Protein AF-A0A1H5SL18-F1 (afdb_monomer_lite)

Structure (mmCIF, N/CA/C/O backbone):
data_AF-A0A1H5SL18-F1
#
_entry.id   AF-A0A1H5SL18-F1
#
loop_
_atom_site.group_PDB
_atom_site.id
_atom_site.type_symbol
_atom_site.label_atom_id
_atom_site.label_alt_id
_atom_site.label_comp_id
_atom_site.label_asym_id
_atom_site.label_entity_id
_atom_site.label_seq_id
_atom_site.pdbx_PDB_ins_code
_atom_site.Cartn_x
_atom_site.Cartn_y
_atom_site.Cartn_z
_atom_site.occupancy
_atom_site.B_iso_or_equiv
_atom_site.auth_seq_id
_atom_site.auth_comp_id
_atom_site.auth_asym_id
_atom_site.auth_atom_id
_atom_site.pdbx_PDB_model_num
ATOM 1 N N . MET A 1 1 ? -15.769 -10.627 -2.351 1.00 51.56 1 MET A N 1
ATOM 2 C CA . MET A 1 1 ? -15.620 -9.705 -1.206 1.00 51.56 1 MET A CA 1
ATOM 3 C C . MET A 1 1 ? -14.617 -8.649 -1.632 1.00 51.56 1 MET A C 1
ATOM 5 O O . MET A 1 1 ? -13.743 -8.987 -2.418 1.00 51.56 1 MET A O 1
ATOM 9 N N . ALA A 1 2 ? -14.790 -7.383 -1.253 1.00 59.81 2 ALA A N 1
ATOM 10 C CA . ALA A 1 2 ? -13.815 -6.363 -1.628 1.00 59.81 2 ALA A CA 1
ATOM 11 C C . ALA A 1 2 ? -12.636 -6.449 -0.654 1.00 59.81 2 ALA A C 1
ATOM 13 O O . ALA A 1 2 ? -12.792 -6.164 0.531 1.00 59.81 2 ALA A O 1
ATOM 14 N N . GLU A 1 3 ? -11.495 -6.912 -1.150 1.00 88.75 3 GLU A N 1
ATOM 15 C CA . GLU A 1 3 ? -10.263 -7.038 -0.375 1.00 88.75 3 GLU A CA 1
ATOM 16 C C . GLU A 1 3 ? -9.507 -5.707 -0.403 1.00 88.75 3 GLU A C 1
ATOM 18 O O . GLU A 1 3 ? -9.605 -4.933 -1.364 1.00 88.75 3 GLU A O 1
ATOM 23 N N . ARG A 1 4 ? -8.782 -5.414 0.680 1.00 95.25 4 ARG A N 1
ATOM 24 C CA . ARG A 1 4 ? -7.894 -4.251 0.757 1.00 95.25 4 ARG A CA 1
ATOM 25 C C . ARG A 1 4 ? -6.517 -4.671 0.273 1.00 95.25 4 ARG A C 1
ATOM 27 O O . ARG A 1 4 ? -5.986 -5.674 0.730 1.00 95.25 4 ARG A O 1
ATOM 34 N N . TRP A 1 5 ? -5.932 -3.886 -0.613 1.00 95.94 5 TRP A N 1
ATOM 35 C CA . TRP A 1 5 ? -4.661 -4.156 -1.264 1.00 95.94 5 TRP A CA 1
ATOM 36 C C . TRP A 1 5 ? -3.688 -3.016 -1.003 1.00 95.94 5 TRP A C 1
ATOM 38 O O . TRP A 1 5 ? -4.017 -1.852 -1.217 1.00 95.94 5 TRP A O 1
ATOM 48 N N . GLY A 1 6 ? -2.481 -3.352 -0.570 1.00 96.31 6 GLY A N 1
ATOM 49 C CA . GLY A 1 6 ? -1.331 -2.465 -0.579 1.00 96.31 6 GLY A CA 1
ATOM 50 C C . GLY A 1 6 ? -0.586 -2.567 -1.908 1.00 96.31 6 GLY A C 1
ATOM 51 O O . GLY A 1 6 ? -0.257 -3.661 -2.371 1.00 96.31 6 GLY A O 1
ATOM 52 N N . LEU A 1 7 ? -0.303 -1.413 -2.503 1.00 96.88 7 LEU A N 1
ATOM 53 C CA . LEU A 1 7 ? 0.585 -1.256 -3.650 1.00 96.88 7 LEU A CA 1
ATOM 54 C C . LEU A 1 7 ? 1.957 -0.872 -3.108 1.00 96.88 7 LEU A C 1
ATOM 56 O O . LEU A 1 7 ? 2.111 0.210 -2.547 1.00 96.88 7 LEU A O 1
ATOM 60 N N . ILE A 1 8 ? 2.936 -1.764 -3.211 1.00 96.44 8 ILE A N 1
ATOM 61 C CA . ILE A 1 8 ? 4.226 -1.625 -2.530 1.00 96.44 8 ILE A CA 1
ATOM 62 C C . ILE A 1 8 ? 5.329 -1.427 -3.564 1.00 96.44 8 ILE A C 1
ATOM 64 O O . ILE A 1 8 ? 5.332 -2.077 -4.610 1.00 96.44 8 ILE A O 1
ATOM 68 N N . VAL A 1 9 ? 6.282 -0.548 -3.258 1.00 94.56 9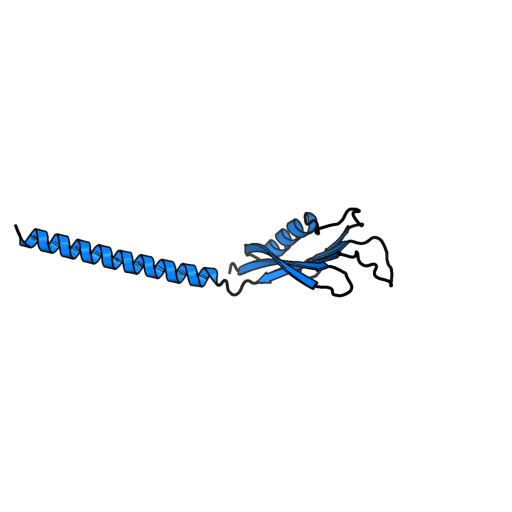 VAL A N 1
ATOM 69 C CA . VAL A 1 9 ? 7.572 -0.469 -3.945 1.00 94.56 9 VAL A CA 1
ATOM 70 C C . VAL A 1 9 ? 8.696 -0.784 -2.970 1.00 94.56 9 VAL A C 1
ATOM 72 O O . VAL A 1 9 ? 8.775 -0.204 -1.891 1.00 94.56 9 VAL A O 1
ATOM 75 N N . GLU A 1 10 ? 9.576 -1.691 -3.366 1.00 92.19 10 GLU A N 1
ATOM 76 C CA . GLU A 1 10 ? 10.844 -1.968 -2.705 1.00 92.19 10 GLU A CA 1
ATOM 77 C C . GLU A 1 10 ? 11.963 -1.362 -3.554 1.00 92.19 10 GLU A C 1
ATOM 79 O O . GLU A 1 10 ? 12.185 -1.800 -4.682 1.00 92.19 10 GLU A O 1
ATOM 84 N N . GLU A 1 11 ? 12.657 -0.346 -3.045 1.00 87.12 11 GLU A N 1
ATOM 85 C CA . GLU A 1 11 ? 13.807 0.277 -3.710 1.00 87.12 11 GLU A CA 1
ATOM 86 C C . GLU A 1 11 ? 15.102 -0.256 -3.092 1.00 87.12 11 GLU A C 1
ATOM 88 O O . GLU A 1 11 ? 15.336 -0.103 -1.889 1.00 87.12 11 GLU A O 1
ATOM 93 N N . SER A 1 12 ? 15.962 -0.864 -3.912 1.00 79.00 12 SER A N 1
ATOM 94 C CA . SER A 1 12 ? 17.330 -1.181 -3.518 1.00 79.00 12 SER A CA 1
ATOM 95 C C . SER A 1 12 ? 18.277 -0.065 -3.947 1.00 79.00 12 SER A C 1
ATOM 97 O O . SER A 1 12 ? 18.280 0.387 -5.097 1.00 79.00 12 SER A O 1
ATOM 99 N N . LYS A 1 13 ? 19.124 0.373 -3.015 1.00 69.00 13 LYS A N 1
ATOM 100 C CA . LYS A 1 13 ? 20.262 1.237 -3.336 1.00 69.00 13 LYS A CA 1
ATOM 101 C C . LYS A 1 13 ? 21.528 0.398 -3.383 1.00 69.00 13 LYS A C 1
ATOM 103 O O . LYS A 1 13 ? 22.010 -0.054 -2.348 1.00 69.00 13 LYS A O 1
ATOM 108 N N . GLY A 1 14 ? 22.038 0.175 -4.594 1.00 56.22 14 GLY A N 1
ATOM 109 C CA . GLY A 1 14 ? 23.272 -0.564 -4.837 1.00 56.22 14 GLY A CA 1
ATOM 110 C C . GLY A 1 14 ? 24.497 0.231 -4.391 1.00 56.22 14 GLY A C 1
ATOM 111 O O . GLY A 1 14 ? 24.923 1.150 -5.073 1.00 56.22 14 GLY A O 1
ATOM 112 N N . GLY A 1 15 ? 25.054 -0.140 -3.244 1.00 55.78 15 GLY A N 1
ATOM 113 C CA . GLY A 1 15 ? 26.402 0.194 -2.789 1.00 55.78 15 GLY A CA 1
ATOM 114 C C . GLY A 1 15 ? 26.910 -0.954 -1.911 1.00 55.78 15 GLY A C 1
ATOM 115 O O . GLY A 1 15 ? 26.180 -1.919 -1.679 1.00 55.78 15 GLY A O 1
ATOM 116 N N . ARG A 1 16 ? 28.138 -0.859 -1.382 1.00 48.56 16 ARG A N 1
ATOM 117 C CA . ARG A 1 16 ? 28.817 -1.933 -0.612 1.00 48.56 16 ARG A CA 1
ATOM 118 C C . ARG A 1 16 ? 28.014 -2.516 0.573 1.00 48.56 16 ARG A C 1
ATOM 120 O O . ARG A 1 16 ? 28.313 -3.620 1.014 1.00 48.56 16 ARG A O 1
ATOM 127 N N . TYR A 1 17 ? 26.992 -1.802 1.051 1.00 53.88 17 TYR A N 1
ATOM 128 C CA . TYR A 1 17 ? 25.999 -2.258 2.029 1.00 53.88 17 TYR A CA 1
ATOM 129 C C . TYR A 1 17 ? 24.593 -1.912 1.513 1.00 53.88 17 TYR A C 1
ATOM 131 O O . TYR A 1 17 ? 24.038 -0.867 1.849 1.00 53.88 17 TYR A O 1
ATOM 139 N N . GLY A 1 18 ? 24.049 -2.731 0.611 1.00 60.78 18 GLY A N 1
ATOM 140 C CA . GLY A 1 18 ? 22.741 -2.475 0.008 1.00 60.78 18 GLY A CA 1
ATOM 141 C C . GLY A 1 18 ? 21.614 -2.545 1.039 1.00 60.78 18 GLY A C 1
ATOM 142 O O . GLY A 1 18 ? 21.397 -3.591 1.646 1.00 60.78 18 GLY A O 1
ATOM 143 N N . PHE A 1 19 ? 20.880 -1.446 1.217 1.00 69.31 19 PHE A N 1
ATOM 144 C CA . PHE A 1 19 ? 19.616 -1.430 1.954 1.00 69.31 19 PHE A CA 1
ATOM 145 C C . PHE A 1 19 ? 18.452 -1.531 0.966 1.00 69.31 19 PHE A C 1
ATOM 147 O O . PHE A 1 19 ? 18.481 -0.911 -0.103 1.00 69.31 19 PHE A O 1
ATOM 154 N N . VAL A 1 20 ? 17.432 -2.300 1.341 1.00 80.88 20 VAL A N 1
ATOM 155 C CA . VAL A 1 20 ? 16.139 -2.348 0.653 1.00 80.88 20 VAL A CA 1
ATOM 156 C C . VAL A 1 20 ? 15.134 -1.598 1.516 1.00 80.88 20 VAL A C 1
ATOM 158 O O . VAL A 1 20 ? 14.975 -1.917 2.694 1.00 80.88 20 VAL A O 1
ATOM 161 N N . TYR A 1 21 ? 14.470 -0.601 0.936 1.00 86.06 21 TYR A N 1
ATOM 162 C CA . TYR A 1 21 ? 13.404 0.147 1.599 1.00 86.06 21 TYR A CA 1
ATOM 163 C C . TYR A 1 21 ? 12.075 -0.164 0.930 1.00 86.06 21 TYR A C 1
ATOM 165 O O . TYR A 1 21 ? 11.963 -0.047 -0.288 1.00 86.06 21 TYR A O 1
ATOM 173 N N . ALA A 1 22 ? 11.077 -0.538 1.727 1.00 91.00 22 ALA A N 1
ATOM 174 C CA . ALA A 1 22 ? 9.716 -0.751 1.260 1.00 91.00 22 ALA A CA 1
ATOM 175 C C . ALA A 1 22 ? 8.844 0.469 1.579 1.00 91.00 22 ALA A C 1
ATOM 177 O O . ALA A 1 22 ? 8.882 1.004 2.690 1.00 91.00 22 ALA A O 1
ATOM 178 N N . HIS A 1 23 ? 8.028 0.880 0.615 1.00 91.69 23 HIS A N 1
ATOM 179 C CA . HIS A 1 23 ? 7.061 1.960 0.758 1.00 91.69 23 HIS A CA 1
ATOM 180 C C . HIS A 1 23 ? 5.706 1.525 0.205 1.00 91.69 23 HIS A C 1
ATOM 182 O O . HIS A 1 23 ? 5.636 0.917 -0.862 1.00 91.69 23 HIS A O 1
ATOM 188 N N . VAL A 1 24 ? 4.629 1.876 0.910 1.00 96.06 24 VAL A N 1
ATOM 189 C CA . VAL A 1 24 ? 3.264 1.740 0.392 1.00 96.06 24 VAL A CA 1
ATOM 190 C C . VAL A 1 24 ? 2.958 2.976 -0.449 1.00 96.06 24 VAL A C 1
ATOM 192 O O . VAL A 1 24 ? 2.966 4.094 0.059 1.00 96.06 24 VAL A O 1
ATOM 195 N N . LEU A 1 25 ? 2.721 2.770 -1.739 1.00 95.94 25 LEU A N 1
ATOM 196 C CA . LEU A 1 25 ? 2.350 3.808 -2.698 1.00 95.94 25 LEU A CA 1
ATOM 197 C C . LEU A 1 25 ? 0.882 4.207 -2.541 1.00 95.94 25 LEU A C 1
ATOM 199 O O . LEU A 1 25 ? 0.536 5.379 -2.647 1.00 95.94 25 LEU A O 1
ATOM 203 N N . GLU A 1 26 ? 0.025 3.220 -2.291 1.00 96.50 26 GLU A N 1
ATOM 204 C CA . GLU A 1 26 ? -1.420 3.384 -2.175 1.00 96.50 26 GLU A CA 1
ATOM 205 C C . GLU A 1 26 ? -2.020 2.161 -1.465 1.00 96.50 26 GLU A C 1
ATOM 207 O O . GLU A 1 26 ? -1.510 1.043 -1.583 1.00 96.50 26 GLU A O 1
ATOM 212 N N . VAL A 1 27 ? -3.117 2.383 -0.738 1.00 96.00 27 VAL A N 1
ATOM 213 C CA . VAL A 1 27 ? -4.007 1.325 -0.245 1.00 96.00 27 VAL A CA 1
ATOM 214 C C . VAL A 1 27 ? -5.326 1.438 -1.000 1.00 96.00 27 VAL A C 1
ATOM 216 O O . VAL A 1 27 ? -5.932 2.508 -1.040 1.00 96.00 27 VAL A O 1
ATOM 219 N N . PHE A 1 28 ? -5.767 0.338 -1.599 1.00 93.81 28 PHE A N 1
ATOM 220 C CA . PHE A 1 28 ? -6.911 0.291 -2.503 1.00 93.81 28 PHE A CA 1
ATOM 221 C C . PHE A 1 28 ? -7.864 -0.852 -2.137 1.00 93.81 28 PHE A C 1
ATOM 223 O O . PHE A 1 28 ? -7.423 -1.957 -1.848 1.00 93.81 28 PHE A O 1
ATOM 230 N N . THR A 1 29 ? -9.175 -0.614 -2.195 1.00 95.25 29 THR A N 1
ATOM 231 C CA . THR A 1 29 ? -10.200 -1.646 -1.970 1.00 95.25 29 THR A CA 1
ATOM 232 C C . THR A 1 29 ? -10.798 -2.086 -3.302 1.00 95.25 29 THR A C 1
ATOM 234 O O . THR A 1 29 ? -11.392 -1.268 -4.003 1.00 95.25 29 THR A O 1
ATOM 237 N N . GLY A 1 30 ? -10.688 -3.371 -3.645 1.00 95.25 30 GLY A N 1
ATOM 238 C CA . GLY A 1 30 ? -11.210 -3.896 -4.909 1.00 95.25 30 GLY A CA 1
ATOM 239 C C . GLY A 1 30 ? -10.687 -5.287 -5.253 1.00 95.25 30 GLY A C 1
ATOM 240 O O . GLY A 1 30 ? -10.329 -6.064 -4.367 1.00 95.25 30 GLY A O 1
ATOM 241 N N . SER A 1 31 ? -10.669 -5.623 -6.546 1.00 94.88 31 SER A N 1
ATOM 242 C CA . S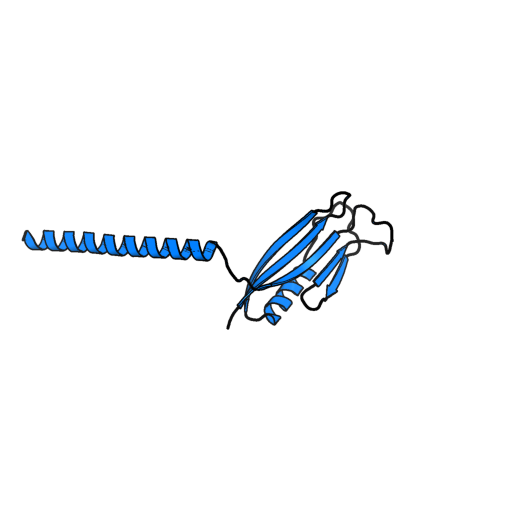ER A 1 31 ? -10.110 -6.896 -7.005 1.00 94.88 31 SER A CA 1
ATOM 243 C C . SER A 1 31 ? -8.583 -6.831 -7.128 1.00 94.88 31 SER A C 1
ATOM 245 O O . SER A 1 31 ? -7.997 -5.765 -7.334 1.00 94.88 31 SER A O 1
ATOM 247 N N . ARG A 1 32 ? -7.928 -7.997 -7.096 1.00 92.94 32 ARG A N 1
ATOM 248 C CA . ARG A 1 32 ? -6.488 -8.111 -7.372 1.00 92.94 32 ARG A CA 1
ATOM 249 C C . ARG A 1 32 ? -6.105 -7.573 -8.759 1.00 92.94 32 ARG A C 1
ATOM 251 O O . ARG A 1 32 ? -5.028 -7.006 -8.924 1.00 92.94 32 ARG A O 1
ATOM 258 N N . ALA A 1 33 ? -6.971 -7.751 -9.759 1.00 93.62 33 ALA A N 1
ATOM 259 C CA . ALA A 1 33 ? -6.726 -7.284 -11.126 1.00 93.62 33 ALA A CA 1
ATOM 260 C C . ALA A 1 33 ? -6.721 -5.747 -11.213 1.00 93.62 33 ALA A C 1
ATOM 262 O O . ALA A 1 33 ? -5.856 -5.160 -11.869 1.00 93.62 33 ALA A O 1
ATOM 263 N N . ASP A 1 34 ? -7.631 -5.094 -10.488 1.00 94.94 34 ASP A N 1
ATOM 264 C CA . ASP A 1 34 ? -7.667 -3.632 -10.384 1.00 94.94 34 ASP A CA 1
ATOM 265 C C . ASP A 1 34 ? -6.427 -3.105 -9.654 1.00 94.94 34 ASP A C 1
ATOM 267 O O . ASP A 1 34 ? -5.818 -2.125 -10.089 1.00 94.94 34 ASP A O 1
ATOM 271 N N . ALA A 1 35 ? -6.002 -3.789 -8.584 1.00 95.00 35 ALA A N 1
ATOM 272 C CA . ALA A 1 35 ? -4.775 -3.456 -7.867 1.00 95.00 35 ALA A CA 1
ATOM 273 C C . ALA A 1 35 ? -3.539 -3.560 -8.780 1.00 95.00 35 ALA A C 1
ATOM 275 O O . ALA A 1 35 ? -2.725 -2.641 -8.809 1.00 95.00 35 ALA A O 1
ATOM 276 N N . LEU A 1 36 ? -3.419 -4.613 -9.598 1.00 95.12 36 LEU A N 1
ATOM 277 C CA . LEU A 1 36 ? -2.324 -4.742 -10.572 1.00 95.12 36 LEU A CA 1
ATOM 278 C C . LEU A 1 36 ? -2.337 -3.631 -11.630 1.00 95.12 36 LEU A C 1
ATOM 280 O O . LEU A 1 36 ? -1.280 -3.102 -11.967 1.00 95.12 36 LEU A O 1
ATOM 284 N N . THR A 1 37 ? -3.518 -3.250 -12.118 1.00 95.75 37 THR A N 1
ATOM 285 C CA . THR A 1 37 ? -3.670 -2.151 -13.087 1.00 95.75 37 THR A CA 1
ATOM 286 C C . THR A 1 37 ? -3.196 -0.824 -12.491 1.00 95.75 37 THR A C 1
ATOM 288 O O . THR A 1 37 ? -2.468 -0.063 -13.128 1.00 95.75 37 THR A O 1
ATOM 291 N N . ARG A 1 38 ? -3.549 -0.559 -11.230 1.00 96.88 38 ARG A N 1
ATOM 292 C CA . ARG A 1 38 ? -3.065 0.617 -10.495 1.00 96.88 38 ARG A CA 1
ATOM 293 C C . ARG A 1 38 ? -1.561 0.548 -10.247 1.00 96.88 38 ARG A C 1
ATOM 295 O O . ARG A 1 38 ? -0.870 1.547 -10.437 1.00 96.88 38 ARG A O 1
ATOM 302 N N . LEU A 1 39 ? -1.037 -0.626 -9.888 1.00 96.75 39 LEU A N 1
ATOM 303 C CA . LEU A 1 39 ? 0.398 -0.831 -9.698 1.00 96.75 39 LEU A CA 1
ATOM 304 C C . LEU A 1 39 ? 1.186 -0.518 -10.975 1.00 96.75 39 LEU A C 1
ATOM 306 O O . LEU A 1 39 ? 2.251 0.086 -10.893 1.00 96.75 39 LEU A O 1
ATOM 310 N N . GLU A 1 40 ? 0.664 -0.888 -12.146 1.00 96.56 40 GLU A N 1
ATOM 311 C CA . GLU A 1 40 ? 1.281 -0.578 -13.440 1.00 96.56 40 GLU A CA 1
ATOM 312 C C . GLU A 1 40 ? 1.374 0.936 -13.682 1.00 96.56 40 GLU A C 1
ATOM 314 O O . GLU A 1 40 ? 2.424 1.443 -14.089 1.00 96.56 40 GLU A O 1
ATOM 319 N N . ALA A 1 41 ? 0.303 1.678 -13.380 1.00 96.38 41 ALA A N 1
ATOM 320 C CA . ALA A 1 41 ? 0.282 3.138 -13.488 1.00 96.38 41 ALA A CA 1
ATOM 321 C C . ALA A 1 41 ? 1.326 3.798 -12.567 1.00 96.38 41 ALA A C 1
ATOM 323 O O . ALA A 1 41 ? 2.052 4.709 -12.979 1.00 96.38 41 ALA A O 1
ATOM 324 N N . HIS A 1 42 ? 1.469 3.294 -11.340 1.00 96.25 42 HIS A N 1
ATOM 325 C CA . HIS A 1 42 ? 2.531 3.741 -10.440 1.00 96.25 42 HIS A CA 1
ATOM 326 C C . HIS A 1 42 ? 3.917 3.383 -10.982 1.00 96.25 42 HIS A C 1
ATOM 328 O O . HIS A 1 42 ? 4.780 4.250 -11.091 1.00 96.25 42 HIS A O 1
ATOM 334 N N . ALA A 1 43 ? 4.138 2.130 -11.381 1.00 94.50 43 ALA A N 1
ATOM 335 C CA . ALA A 1 43 ? 5.442 1.650 -11.831 1.00 94.50 43 ALA A CA 1
ATOM 336 C C . ALA A 1 43 ? 5.947 2.379 -13.091 1.00 94.50 43 ALA A C 1
ATOM 338 O O . ALA A 1 43 ? 7.143 2.635 -13.224 1.00 94.50 43 ALA A O 1
ATOM 339 N N . THR A 1 44 ? 5.052 2.754 -14.007 1.00 93.94 44 THR A N 1
ATOM 340 C CA . THR A 1 44 ? 5.394 3.486 -15.242 1.00 93.94 44 THR A CA 1
ATOM 341 C C . THR A 1 44 ? 5.768 4.951 -14.998 1.00 93.94 44 THR A C 1
ATOM 343 O O . THR A 1 44 ? 6.628 5.502 -15.695 1.00 93.94 44 THR A O 1
ATOM 346 N N . THR A 1 45 ? 5.161 5.585 -13.993 1.00 92.38 45 THR A N 1
ATOM 347 C CA . THR A 1 45 ? 5.418 6.989 -13.631 1.00 92.38 45 THR A CA 1
ATOM 348 C C . THR A 1 45 ? 6.512 7.147 -12.576 1.00 92.38 45 THR A C 1
ATOM 350 O O . THR A 1 45 ? 7.075 8.235 -12.438 1.00 92.38 45 THR A O 1
ATOM 353 N N . TYR A 1 46 ? 6.878 6.062 -11.889 1.00 89.75 46 TYR A N 1
ATOM 354 C CA . TYR A 1 46 ? 7.883 6.068 -10.836 1.00 89.75 46 TYR A CA 1
ATOM 355 C C . TYR A 1 46 ? 9.241 6.593 -11.326 1.00 89.75 46 TYR A C 1
ATOM 357 O O . TYR A 1 46 ? 9.731 6.286 -12.423 1.00 89.75 46 TYR A O 1
ATOM 365 N N . ARG A 1 47 ? 9.866 7.417 -10.486 1.00 84.62 47 ARG A N 1
ATOM 366 C CA . ARG A 1 47 ? 11.202 7.974 -10.699 1.00 84.62 47 ARG A CA 1
ATOM 367 C C . ARG A 1 47 ? 12.042 7.651 -9.468 1.00 84.62 47 ARG A C 1
ATOM 369 O O . ARG A 1 47 ? 11.892 8.334 -8.456 1.00 84.62 47 ARG A O 1
ATOM 376 N N . PRO A 1 48 ? 12.919 6.633 -9.543 1.00 75.12 48 PRO A N 1
ATOM 377 C CA . PRO A 1 48 ? 13.842 6.342 -8.459 1.00 75.12 48 PRO A CA 1
ATOM 378 C C . PRO A 1 48 ? 14.686 7.578 -8.157 1.00 75.12 48 PRO A C 1
ATOM 380 O O . PRO A 1 48 ? 15.014 8.359 -9.059 1.00 75.12 48 PRO A O 1
ATOM 383 N N . ARG A 1 49 ? 15.027 7.770 -6.887 1.00 68.00 49 ARG A N 1
ATOM 384 C CA . ARG A 1 49 ? 15.687 8.985 -6.407 1.00 68.00 49 ARG A CA 1
ATOM 385 C C . ARG A 1 49 ? 17.134 9.033 -6.926 1.00 68.00 49 ARG A C 1
ATOM 387 O O . ARG A 1 49 ? 18.033 8.450 -6.326 1.00 68.00 49 ARG A O 1
ATOM 394 N N . ARG A 1 50 ? 17.351 9.691 -8.072 1.00 60.22 50 ARG A N 1
ATOM 395 C CA . ARG A 1 50 ? 18.619 9.671 -8.829 1.00 60.22 50 ARG A CA 1
ATOM 396 C C . ARG A 1 50 ? 19.589 10.805 -8.487 1.00 60.22 50 ARG A C 1
ATOM 398 O O . ARG A 1 50 ? 19.183 11.924 -8.188 1.00 60.22 50 ARG A O 1
ATOM 405 N N . GLY A 1 51 ? 20.878 10.482 -8.618 1.00 50.72 51 GLY A N 1
ATOM 406 C CA . GLY A 1 51 ? 21.969 11.429 -8.871 1.00 50.72 51 GLY A CA 1
ATOM 407 C C . GLY A 1 51 ? 22.054 11.860 -10.354 1.00 50.72 51 GLY A C 1
ATOM 408 O O . GLY A 1 51 ? 21.177 11.517 -11.144 1.00 50.72 51 GLY A O 1
ATOM 409 N N . PRO A 1 52 ? 23.094 12.617 -10.750 1.00 41.62 52 PRO A N 1
ATOM 410 C CA . PRO A 1 52 ? 23.026 13.613 -11.834 1.00 41.62 52 PRO A CA 1
ATOM 411 C C . PRO A 1 52 ? 22.968 13.106 -13.288 1.00 41.62 52 PRO A C 1
ATOM 413 O O . PRO A 1 52 ? 22.719 13.908 -14.182 1.00 41.62 52 PRO A O 1
ATOM 416 N N . TYR A 1 53 ? 23.140 11.811 -13.557 1.00 51.69 53 TYR A N 1
ATOM 417 C CA . TYR A 1 53 ? 23.066 11.251 -14.912 1.00 51.69 53 TYR A CA 1
ATOM 418 C C . TYR A 1 53 ? 22.044 10.125 -14.906 1.00 51.69 53 TYR A C 1
ATOM 420 O O . TYR A 1 53 ? 22.144 9.206 -14.099 1.00 51.69 53 TYR A O 1
ATOM 428 N N . GLY A 1 54 ? 21.002 10.227 -15.729 1.00 58.44 54 GLY A N 1
ATOM 429 C CA . GLY A 1 54 ? 19.907 9.271 -15.700 1.00 58.44 54 GLY A CA 1
ATOM 430 C C . GLY A 1 54 ? 20.232 8.009 -16.500 1.00 58.44 54 GLY A C 1
ATOM 431 O O . GLY A 1 54 ? 20.132 8.090 -17.720 1.00 58.44 54 GLY A O 1
ATOM 432 N N . PRO A 1 55 ? 20.527 6.849 -15.878 1.00 66.06 55 PRO A N 1
ATOM 433 C CA . PRO A 1 55 ? 20.716 5.616 -16.636 1.00 66.06 55 PRO A CA 1
ATOM 434 C C . PRO A 1 55 ? 19.437 5.206 -17.379 1.00 66.06 55 PRO A C 1
ATOM 436 O O . PRO A 1 55 ? 18.318 5.557 -16.977 1.00 66.06 55 PRO A O 1
ATOM 439 N N . ARG A 1 56 ? 19.571 4.421 -18.449 1.00 77.44 56 ARG A N 1
ATOM 440 C CA . ARG A 1 56 ? 18.439 3.775 -19.120 1.00 77.44 56 ARG A CA 1
ATOM 441 C C . ARG A 1 56 ? 17.592 3.007 -18.106 1.00 77.44 56 ARG A C 1
ATOM 443 O O . ARG A 1 56 ? 18.099 2.184 -17.344 1.00 77.44 56 ARG A O 1
ATOM 450 N N . THR A 1 57 ? 16.286 3.261 -18.128 1.00 82.12 57 THR A N 1
ATOM 451 C CA . THR A 1 57 ? 15.299 2.568 -17.291 1.00 82.12 57 THR A CA 1
ATOM 452 C C . THR A 1 57 ? 14.578 1.520 -18.123 1.00 82.12 57 THR A C 1
ATOM 454 O O . THR A 1 57 ? 14.115 1.809 -19.226 1.00 82.12 57 THR A O 1
ATOM 457 N N . ARG A 1 58 ? 14.468 0.301 -17.602 1.00 86.69 58 ARG A N 1
ATOM 458 C CA . ARG A 1 58 ? 13.674 -0.783 -18.190 1.00 86.69 58 ARG A CA 1
ATOM 459 C C . ARG A 1 58 ? 12.640 -1.232 -17.160 1.00 86.69 58 ARG A C 1
ATOM 461 O O . ARG A 1 58 ? 12.991 -1.381 -15.993 1.00 86.69 58 ARG A O 1
ATOM 468 N N . LEU A 1 59 ? 11.394 -1.432 -17.586 1.00 92.44 59 LEU A N 1
ATOM 469 C CA . LEU A 1 59 ? 10.301 -1.940 -16.755 1.00 92.44 59 LEU A CA 1
ATOM 470 C C . LEU A 1 59 ? 9.852 -3.295 -17.307 1.00 92.44 59 LEU A C 1
ATOM 472 O O . LEU A 1 59 ? 9.545 -3.409 -18.491 1.00 92.44 59 LEU A O 1
ATOM 476 N N . PHE A 1 60 ? 9.820 -4.306 -16.449 1.00 92.94 60 PHE A N 1
ATOM 477 C CA . PHE A 1 60 ? 9.408 -5.665 -16.776 1.00 92.94 60 PHE A CA 1
ATOM 478 C C . PHE A 1 60 ? 8.151 -6.021 -15.991 1.00 92.94 60 PHE A C 1
ATOM 480 O O . PHE A 1 60 ? 8.013 -5.642 -14.828 1.00 92.94 60 PHE A O 1
ATOM 487 N N . ARG A 1 61 ? 7.249 -6.778 -16.612 1.00 94.69 61 ARG A N 1
ATOM 488 C CA . ARG A 1 61 ? 6.093 -7.372 -15.936 1.00 94.69 61 ARG A CA 1
ATOM 489 C C . ARG A 1 61 ? 6.483 -8.732 -15.352 1.00 94.69 61 ARG A C 1
ATOM 491 O O . ARG A 1 61 ? 7.215 -9.487 -15.986 1.00 94.69 61 ARG A O 1
ATOM 498 N N . SER A 1 62 ? 5.982 -9.032 -14.161 1.00 91.75 62 SER A N 1
ATOM 499 C CA . SER A 1 62 ? 6.092 -10.320 -13.468 1.00 91.75 62 SER A CA 1
ATOM 500 C C . SER A 1 62 ? 4.689 -10.835 -13.115 1.00 91.75 62 SER A C 1
ATOM 502 O O . SER A 1 62 ? 3.707 -10.113 -13.283 1.00 91.75 62 SER A O 1
ATOM 504 N N . THR A 1 63 ? 4.578 -12.067 -12.617 1.00 84.38 63 THR A N 1
ATOM 505 C CA . THR A 1 63 ? 3.298 -12.688 -12.224 1.00 84.38 63 THR A CA 1
ATOM 506 C C . THR A 1 63 ? 2.538 -11.857 -11.185 1.00 84.38 63 THR A C 1
ATOM 508 O O . THR A 1 63 ? 1.316 -11.727 -11.260 1.00 84.38 63 THR A O 1
ATOM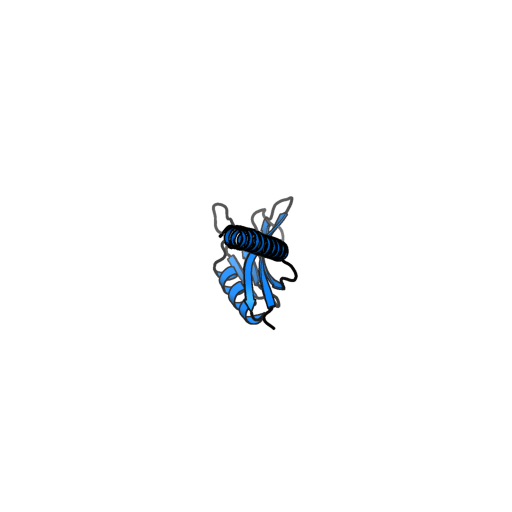 511 N N . ASP A 1 64 ? 3.270 -11.246 -10.248 1.00 80.06 64 ASP A N 1
ATOM 512 C CA . ASP A 1 64 ? 2.698 -10.566 -9.079 1.00 80.06 64 ASP A CA 1
ATOM 513 C C . ASP A 1 64 ? 3.025 -9.065 -9.017 1.00 80.06 64 ASP A C 1
ATOM 515 O O . ASP A 1 64 ? 2.865 -8.431 -7.972 1.00 80.06 64 ASP A O 1
ATOM 519 N N . GLY A 1 65 ? 3.496 -8.484 -10.127 1.00 93.44 65 GLY A N 1
ATOM 520 C CA . GLY A 1 65 ? 3.803 -7.057 -10.193 1.00 93.44 65 GLY A CA 1
ATOM 521 C C . GLY A 1 65 ? 4.820 -6.695 -11.268 1.00 93.44 65 GLY A C 1
ATOM 522 O O . GLY A 1 65 ? 4.766 -7.205 -12.387 1.00 93.44 65 GLY A O 1
ATOM 523 N N . PHE A 1 66 ? 5.748 -5.796 -10.940 1.00 95.81 66 PHE A N 1
ATOM 524 C CA . PHE A 1 66 ? 6.669 -5.212 -11.917 1.00 95.81 66 PHE A CA 1
ATOM 525 C C . PHE A 1 66 ? 8.086 -5.073 -11.363 1.00 95.81 66 PHE A C 1
ATOM 527 O O . PHE A 1 66 ? 8.291 -4.904 -10.164 1.00 95.81 66 PHE A O 1
ATOM 534 N N . LEU A 1 67 ? 9.075 -5.122 -12.249 1.00 92.50 67 LEU A N 1
ATOM 535 C CA . LEU A 1 67 ? 10.480 -4.924 -11.916 1.00 92.50 67 LEU A CA 1
ATOM 536 C C . LEU A 1 67 ? 11.047 -3.794 -12.765 1.00 92.50 67 LEU A C 1
ATOM 538 O O . LEU A 1 67 ? 11.107 -3.900 -13.988 1.00 92.50 67 LEU A O 1
ATOM 542 N N . MET A 1 68 ? 11.484 -2.720 -12.118 1.00 90.12 68 MET A N 1
ATOM 543 C CA . MET A 1 68 ? 12.207 -1.637 -12.767 1.00 90.12 68 MET A CA 1
ATOM 544 C C . MET A 1 68 ? 13.701 -1.789 -12.509 1.00 90.12 68 MET A C 1
ATOM 546 O O . MET A 1 68 ? 14.138 -1.901 -11.367 1.00 90.12 68 MET A O 1
ATOM 550 N N . VAL A 1 69 ? 14.485 -1.733 -13.581 1.00 84.56 69 VAL A N 1
ATOM 551 C CA . VAL A 1 69 ? 15.946 -1.745 -13.533 1.00 84.56 69 VAL A CA 1
ATOM 552 C C . VAL A 1 69 ? 16.461 -0.473 -14.187 1.00 84.56 69 VAL A C 1
ATOM 554 O O . VAL A 1 69 ? 16.134 -0.175 -15.338 1.00 84.56 69 VAL A O 1
ATOM 557 N N . SER A 1 70 ? 17.270 0.278 -13.449 1.00 80.06 70 SER A N 1
ATOM 558 C CA . SER A 1 70 ? 17.970 1.469 -13.927 1.00 80.06 70 SER A CA 1
ATOM 559 C C . SER A 1 70 ? 19.466 1.167 -14.049 1.00 80.06 70 SER A C 1
ATOM 561 O O . SER A 1 70 ? 20.107 0.902 -13.034 1.00 80.06 70 SER A O 1
ATOM 563 N N . GLY A 1 71 ? 20.015 1.195 -15.269 1.00 74.12 71 GLY A N 1
ATOM 564 C CA . GLY A 1 71 ? 21.440 0.936 -15.536 1.00 74.12 71 GLY A CA 1
ATOM 565 C C . GLY A 1 71 ? 21.749 0.643 -17.013 1.00 74.12 71 GLY A C 1
ATOM 566 O O . GLY A 1 71 ? 20.953 -0.001 -17.710 1.00 74.12 71 GLY A O 1
ATOM 567 N N . ASP A 1 72 ? 22.913 1.097 -17.491 1.00 64.94 72 ASP A N 1
ATOM 568 C CA . ASP A 1 72 ? 23.272 1.068 -18.920 1.00 64.94 72 ASP A CA 1
ATOM 569 C C . ASP A 1 72 ? 24.078 -0.154 -19.392 1.00 64.94 72 ASP A C 1
ATOM 571 O O . ASP A 1 72 ? 24.138 -0.376 -20.599 1.00 64.94 72 ASP A O 1
ATOM 575 N N . ALA A 1 73 ? 24.621 -1.007 -18.518 1.00 53.75 73 ALA A N 1
ATOM 576 C CA . ALA A 1 73 ? 25.492 -2.108 -18.953 1.00 53.75 73 ALA A CA 1
ATOM 577 C C . ALA A 1 73 ? 24.966 -3.510 -18.581 1.00 53.75 73 ALA A C 1
ATOM 579 O O . ALA A 1 73 ? 24.501 -3.705 -17.456 1.00 53.75 73 ALA A O 1
ATOM 580 N N . PRO A 1 74 ? 25.085 -4.511 -19.479 1.00 56.41 74 PRO A N 1
ATOM 581 C CA . PRO A 1 74 ? 25.140 -5.913 -19.090 1.00 56.41 74 PRO A CA 1
ATOM 582 C C . PRO A 1 74 ? 26.557 -6.162 -18.567 1.00 56.41 74 PRO A C 1
ATOM 584 O O . PRO A 1 74 ? 27.485 -6.307 -19.353 1.00 56.41 74 PRO A O 1
ATOM 587 N N . SER A 1 75 ? 26.782 -6.093 -17.260 1.00 45.25 75 SER A N 1
ATOM 588 C CA . SER A 1 75 ? 28.134 -6.278 -16.737 1.00 45.25 75 SER A CA 1
ATOM 589 C C . SER A 1 75 ? 28.105 -6.976 -15.393 1.00 45.25 75 SER A C 1
ATOM 591 O O . SER A 1 75 ? 27.516 -6.498 -14.427 1.00 45.25 75 SER A O 1
ATOM 593 N N . GLU A 1 76 ? 28.817 -8.093 -15.379 1.00 49.31 76 GLU A N 1
ATOM 594 C CA . GLU A 1 76 ? 29.225 -8.953 -14.268 1.00 49.31 76 GLU A CA 1
ATOM 595 C C . GLU A 1 76 ? 29.969 -8.189 -13.153 1.00 49.31 76 GLU A C 1
ATOM 597 O O . GLU A 1 76 ? 30.204 -8.720 -12.072 1.00 49.31 76 GLU A O 1
ATOM 602 N N . TYR A 1 77 ? 30.274 -6.910 -13.385 1.00 47.81 77 TYR A N 1
ATOM 603 C CA . TYR A 1 77 ? 30.825 -5.980 -12.414 1.00 47.81 77 TYR A CA 1
ATOM 604 C C . TYR A 1 77 ? 29.859 -4.813 -12.244 1.00 47.81 77 TYR A C 1
ATOM 606 O O . TYR A 1 77 ? 29.850 -3.840 -13.006 1.00 47.81 77 TYR A O 1
ATOM 614 N N . ALA A 1 78 ? 29.002 -4.981 -11.238 1.00 46.56 78 ALA A N 1
ATOM 615 C CA . ALA A 1 78 ? 28.139 -3.961 -10.686 1.00 46.56 78 ALA A CA 1
ATOM 616 C C . ALA A 1 78 ? 28.989 -2.774 -10.250 1.00 46.56 78 ALA A C 1
ATOM 618 O O . ALA A 1 78 ? 29.713 -2.786 -9.262 1.00 46.56 78 ALA A O 1
ATOM 619 N N . SER A 1 79 ? 28.876 -1.729 -11.026 1.00 50.09 79 SER A N 1
ATOM 620 C CA . SER A 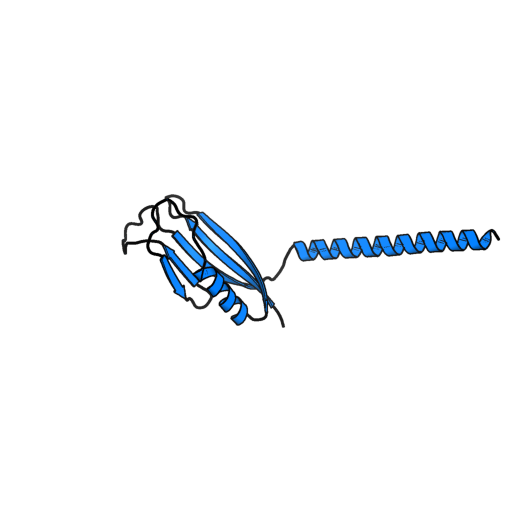1 79 ? 29.191 -0.392 -10.602 1.00 50.09 79 SER A CA 1
ATOM 621 C C . SER A 1 79 ? 28.132 0.062 -9.585 1.00 50.09 79 SER A C 1
ATOM 623 O O . SER A 1 79 ? 26.958 -0.314 -9.700 1.00 50.09 79 SER A O 1
ATOM 625 N N . ASP A 1 80 ? 28.547 0.859 -8.598 1.00 54.72 80 ASP A N 1
ATOM 626 C CA . ASP A 1 80 ? 27.783 1.329 -7.421 1.00 54.72 80 ASP A CA 1
ATOM 627 C C . ASP A 1 80 ? 26.546 2.217 -7.734 1.00 54.72 80 ASP A C 1
ATOM 629 O O . ASP A 1 80 ? 26.156 3.073 -6.943 1.00 54.72 80 ASP A O 1
ATOM 633 N N . TRP A 1 81 ? 25.942 2.097 -8.918 1.00 57.16 81 TRP A N 1
ATOM 634 C CA . TRP A 1 81 ? 24.877 2.990 -9.390 1.00 57.16 81 TRP A CA 1
ATOM 635 C C . TRP A 1 81 ? 23.716 2.273 -10.096 1.00 57.16 81 TRP A C 1
ATOM 637 O O . TRP A 1 81 ? 22.925 2.908 -10.795 1.00 57.16 81 TRP A O 1
ATOM 647 N N . HIS A 1 82 ? 23.555 0.964 -9.886 1.00 66.44 82 HIS A N 1
ATOM 648 C CA . HIS A 1 82 ? 22.336 0.268 -10.300 1.00 66.44 82 HIS A CA 1
ATOM 649 C C . HIS A 1 82 ? 21.226 0.451 -9.252 1.00 66.44 82 HIS A C 1
ATOM 651 O O . HIS A 1 82 ? 21.426 0.238 -8.055 1.00 66.44 82 HIS A O 1
ATOM 657 N N . THR A 1 83 ? 20.037 0.842 -9.711 1.00 74.56 83 THR A N 1
ATOM 658 C CA . THR A 1 83 ? 18.831 0.906 -8.873 1.00 74.56 83 THR A CA 1
ATOM 659 C C . THR A 1 83 ? 17.837 -0.125 -9.370 1.00 74.56 83 THR A C 1
ATOM 661 O O . THR A 1 83 ? 17.513 -0.155 -10.564 1.00 74.56 83 THR A O 1
ATOM 664 N N . LEU A 1 84 ? 17.350 -0.952 -8.450 1.00 82.81 84 LEU A N 1
ATOM 665 C CA . LEU A 1 84 ? 16.290 -1.911 -8.709 1.00 82.81 84 LEU A CA 1
ATOM 666 C C . LEU A 1 84 ? 15.083 -1.532 -7.856 1.00 82.81 84 LEU A C 1
ATOM 668 O O . LEU A 1 84 ? 15.199 -1.360 -6.645 1.00 82.81 84 LEU A O 1
ATOM 672 N N . CYS A 1 85 ? 13.931 -1.392 -8.505 1.00 89.25 85 CYS A N 1
ATOM 673 C CA . CYS A 1 85 ? 12.661 -1.188 -7.823 1.00 89.25 85 CYS A CA 1
ATOM 674 C C . CYS A 1 85 ? 11.746 -2.368 -8.128 1.00 89.25 85 CYS A C 1
ATOM 676 O O . CYS A 1 85 ? 11.458 -2.648 -9.297 1.00 89.25 85 CYS A O 1
ATOM 678 N N . ARG A 1 86 ? 11.287 -3.060 -7.089 1.00 93.44 86 ARG A N 1
ATOM 679 C CA . ARG A 1 86 ? 10.298 -4.128 -7.204 1.00 93.44 86 ARG A CA 1
ATOM 680 C C . ARG A 1 86 ? 8.943 -3.590 -6.771 1.00 93.44 86 ARG A C 1
ATOM 682 O O . ARG A 1 86 ? 8.810 -3.058 -5.680 1.00 93.44 86 ARG A O 1
ATOM 689 N N . PHE A 1 87 ? 7.953 -3.728 -7.637 1.00 96.12 87 PHE A N 1
ATOM 690 C CA . PHE A 1 87 ? 6.579 -3.327 -7.384 1.00 96.12 87 PHE A CA 1
ATOM 691 C C . PHE A 1 87 ? 5.752 -4.581 -7.147 1.00 96.12 87 PHE A C 1
ATOM 693 O O . PHE A 1 87 ? 5.781 -5.492 -7.979 1.00 96.12 87 PHE A O 1
ATOM 700 N N . THR A 1 88 ? 5.012 -4.628 -6.046 1.00 96.56 88 THR A N 1
ATOM 701 C CA . THR A 1 88 ? 4.182 -5.779 -5.673 1.00 96.56 88 THR A CA 1
ATOM 702 C C . THR A 1 88 ? 2.805 -5.342 -5.202 1.00 96.56 88 THR A C 1
ATOM 704 O O . THR A 1 88 ? 2.609 -4.244 -4.678 1.00 96.56 88 THR A O 1
ATOM 707 N N . VAL A 1 89 ? 1.835 -6.227 -5.413 1.00 95.44 89 VAL A N 1
ATOM 708 C CA . VAL A 1 89 ? 0.507 -6.142 -4.805 1.00 95.44 89 VAL A CA 1
ATOM 709 C C . VAL A 1 89 ? 0.477 -7.085 -3.603 1.00 95.44 89 VAL A C 1
ATOM 711 O O . VAL A 1 89 ? 0.863 -8.246 -3.734 1.00 95.44 89 VAL A O 1
ATOM 714 N N . ALA A 1 90 ? -0.002 -6.610 -2.454 1.00 94.88 90 ALA A N 1
ATOM 715 C CA . ALA A 1 90 ? -0.165 -7.419 -1.247 1.00 94.88 90 ALA A CA 1
ATOM 716 C C . ALA A 1 90 ? -1.537 -7.190 -0.611 1.00 94.88 90 ALA A C 1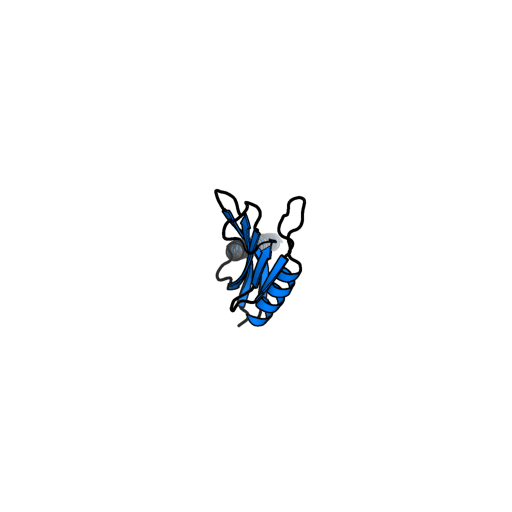
ATOM 718 O O . ALA A 1 90 ? -2.017 -6.061 -0.574 1.00 94.88 90 ALA A O 1
ATOM 719 N N . GLU A 1 91 ? -2.173 -8.244 -0.108 1.00 95.25 91 GLU A N 1
ATOM 720 C CA . GLU A 1 91 ? -3.418 -8.104 0.648 1.00 95.25 91 GLU A CA 1
ATOM 721 C C . GLU A 1 91 ? -3.127 -7.467 2.016 1.00 95.25 91 GLU A C 1
ATOM 723 O O . GLU A 1 91 ? -2.205 -7.869 2.732 1.00 95.25 91 GLU A O 1
ATOM 728 N N . LEU A 1 92 ? -3.913 -6.459 2.389 1.00 95.31 92 LEU A N 1
ATOM 729 C CA . LEU A 1 92 ? -3.838 -5.800 3.684 1.00 95.31 92 LEU A CA 1
ATOM 730 C C . LEU A 1 92 ? -4.736 -6.527 4.688 1.00 95.31 92 LEU A C 1
ATOM 732 O O . LEU A 1 92 ? -5.943 -6.291 4.757 1.00 95.31 92 LEU A O 1
ATOM 736 N N . LEU A 1 93 ? -4.114 -7.363 5.517 1.00 94.25 93 LEU A N 1
ATOM 737 C CA . LEU A 1 93 ? -4.814 -8.154 6.533 1.00 94.25 93 LEU A CA 1
ATOM 738 C C . LEU A 1 93 ? -5.169 -7.348 7.792 1.00 94.25 93 LEU A C 1
ATOM 740 O O . LEU A 1 93 ? -6.178 -7.617 8.442 1.00 94.25 93 LEU A O 1
ATOM 744 N N . ARG A 1 94 ? -4.340 -6.365 8.162 1.00 91.50 94 ARG A N 1
ATOM 745 C CA . ARG A 1 94 ? -4.518 -5.562 9.379 1.00 91.50 94 ARG A CA 1
ATOM 746 C C . ARG A 1 94 ? -3.898 -4.180 9.225 1.00 91.50 94 ARG A C 1
ATOM 748 O O . ARG A 1 94 ? -2.729 -4.074 8.868 1.00 91.50 94 ARG A O 1
ATOM 755 N N . ASP A 1 95 ? -4.651 -3.158 9.616 1.00 92.19 95 ASP A N 1
ATOM 756 C CA . ASP A 1 95 ? -4.159 -1.799 9.833 1.00 92.19 95 ASP A CA 1
ATOM 757 C C . ASP A 1 95 ? -4.333 -1.433 11.318 1.00 92.19 95 ASP A C 1
ATOM 759 O O . ASP A 1 95 ? -5.410 -1.607 11.893 1.00 92.19 95 ASP A O 1
ATOM 763 N N . SER A 1 96 ? -3.269 -0.968 11.977 1.00 90.56 96 SER A N 1
ATOM 764 C CA . SER A 1 96 ? -3.344 -0.524 13.376 1.00 90.56 96 SER A CA 1
ATOM 765 C C . SER A 1 96 ? -4.241 0.701 13.554 1.00 90.56 96 SER A C 1
ATOM 767 O O . SER A 1 96 ? -4.831 0.875 14.621 1.00 90.56 96 SER A O 1
ATOM 769 N N . GLU A 1 97 ? -4.378 1.524 12.513 1.00 89.81 97 GLU A N 1
ATOM 770 C CA . GLU A 1 97 ? -5.263 2.686 12.525 1.00 89.81 97 GLU A CA 1
ATOM 771 C C . GLU A 1 97 ? -6.741 2.292 12.598 1.00 89.81 97 GLU A C 1
ATOM 773 O O . GLU A 1 97 ? -7.522 3.002 13.232 1.00 89.81 97 GLU A O 1
ATOM 778 N N . ASP A 1 98 ? -7.130 1.140 12.040 1.00 87.12 98 ASP A N 1
ATOM 779 C CA . ASP A 1 98 ? -8.501 0.630 12.172 1.00 87.12 98 ASP A CA 1
ATOM 780 C C . ASP A 1 98 ? -8.849 0.404 13.647 1.00 87.12 98 ASP A C 1
ATOM 782 O O . ASP A 1 98 ? -9.893 0.849 14.118 1.00 87.12 98 ASP A O 1
ATOM 786 N N . THR A 1 99 ? -7.932 -0.230 14.390 1.00 85.81 99 THR A N 1
ATOM 787 C CA . THR A 1 99 ? -8.104 -0.518 15.824 1.00 85.81 99 THR A CA 1
ATOM 788 C C . THR A 1 99 ? -8.222 0.769 16.641 1.00 85.81 99 THR A C 1
ATOM 790 O O . THR A 1 99 ? -9.036 0.861 17.563 1.00 85.81 99 THR A O 1
ATOM 793 N N . ARG A 1 100 ? -7.421 1.782 16.294 1.00 88.75 100 ARG A N 1
ATOM 794 C CA . ARG A 1 100 ? -7.452 3.087 16.958 1.00 88.75 100 ARG A CA 1
ATOM 795 C C . ARG A 1 100 ? -8.788 3.797 16.728 1.00 88.75 100 ARG A C 1
ATOM 797 O O . ARG A 1 100 ? -9.403 4.253 17.688 1.00 88.75 100 ARG A O 1
ATOM 804 N N . LYS A 1 101 ? -9.272 3.824 15.483 1.00 87.88 101 LYS A N 1
ATOM 805 C CA . LYS A 1 101 ? -10.549 4.462 15.121 1.00 87.88 101 LYS A CA 1
ATOM 806 C C . LYS A 1 101 ? -11.746 3.814 15.803 1.00 87.88 101 LYS A C 1
ATOM 808 O O . LYS A 1 101 ? -12.631 4.527 16.268 1.00 87.88 101 LYS A O 1
ATOM 813 N N . THR A 1 102 ? -11.776 2.484 15.895 1.00 87.50 102 THR A N 1
ATOM 814 C CA . THR A 1 102 ? -12.844 1.786 16.627 1.00 87.50 102 THR A CA 1
ATOM 815 C C . THR A 1 102 ? -12.850 2.159 18.107 1.00 87.50 102 THR A C 1
ATOM 817 O O . THR A 1 102 ? -13.905 2.488 18.641 1.00 87.50 102 THR A O 1
ATOM 820 N N . ALA A 1 103 ? -11.681 2.209 18.754 1.00 87.62 103 ALA A N 1
ATOM 821 C CA . ALA A 1 103 ? -11.585 2.590 20.164 1.00 87.62 103 ALA A CA 1
ATOM 822 C C . ALA A 1 103 ? -12.024 4.046 20.410 1.00 87.62 103 ALA A C 1
ATOM 824 O O . ALA A 1 103 ? -12.701 4.340 21.395 1.00 87.62 103 ALA A O 1
ATOM 825 N N . GLU A 1 104 ? -11.669 4.959 19.502 1.00 87.94 104 GLU A N 1
ATOM 826 C CA . GLU A 1 104 ? -12.108 6.354 19.561 1.00 87.94 104 GLU A CA 1
ATOM 827 C C . GLU A 1 104 ? -13.628 6.473 19.409 1.00 87.94 104 GLU A C 1
ATOM 829 O O . GLU A 1 104 ? -14.258 7.170 20.202 1.00 87.94 104 GLU A O 1
ATOM 834 N N . ALA A 1 105 ? -14.232 5.768 18.448 1.00 89.94 105 ALA A N 1
ATOM 835 C CA . ALA A 1 105 ? -15.679 5.784 18.235 1.00 89.94 105 ALA A CA 1
ATOM 836 C C . ALA A 1 105 ? -16.452 5.281 19.466 1.00 89.94 105 ALA A C 1
ATOM 838 O O . ALA A 1 105 ? -17.398 5.936 19.904 1.00 89.94 105 ALA A O 1
ATOM 839 N N . GLU A 1 106 ? -16.005 4.181 20.078 1.00 92.75 106 GLU A N 1
ATOM 840 C CA . GLU A 1 106 ? -16.600 3.658 21.313 1.00 92.75 106 GLU A CA 1
ATOM 841 C C . GLU A 1 106 ? -16.500 4.656 22.473 1.00 92.75 106 GLU A C 1
ATOM 843 O O . GLU A 1 106 ? -17.430 4.797 23.270 1.00 92.75 106 GLU A O 1
ATOM 848 N N . TRP A 1 107 ? -15.375 5.368 22.588 1.00 89.56 107 TRP A N 1
ATOM 849 C CA . TRP A 1 107 ? -15.206 6.391 23.617 1.00 89.56 107 TRP A CA 1
ATOM 850 C C . TRP A 1 107 ? -16.159 7.574 23.408 1.00 89.56 107 TRP A C 1
ATOM 852 O O . TRP A 1 107 ? -16.774 8.039 24.371 1.00 89.56 107 TRP A O 1
ATOM 862 N N . GLN A 1 108 ? -16.337 8.015 22.158 1.00 91.94 108 GLN A N 1
ATOM 863 C CA . GLN A 1 108 ? -17.287 9.077 21.815 1.00 91.94 108 GLN A CA 1
ATOM 864 C C . GLN A 1 108 ? -18.732 8.665 22.108 1.00 91.94 108 GLN A C 1
ATOM 866 O O . GLN A 1 108 ? -19.481 9.443 22.694 1.00 91.94 108 GLN A O 1
ATOM 871 N N . GLU A 1 109 ? -19.119 7.436 21.767 1.00 93.44 109 GLU A N 1
ATOM 872 C CA . GLU A 1 109 ? -20.462 6.920 22.040 1.00 93.44 109 GLU A CA 1
ATOM 873 C C . GLU A 1 109 ? -20.743 6.848 23.548 1.00 93.44 109 GLU A C 1
ATOM 875 O O . GLU A 1 109 ? -21.783 7.308 24.018 1.00 93.44 109 GLU A O 1
ATOM 880 N N . ARG A 1 110 ? -19.783 6.361 24.343 1.00 93.25 110 ARG A N 1
ATOM 881 C CA . ARG A 1 110 ? -19.912 6.340 25.811 1.00 93.25 110 ARG A CA 1
ATOM 882 C C . ARG A 1 110 ? -20.052 7.746 26.393 1.00 93.25 110 ARG A C 1
ATOM 884 O O . ARG A 1 110 ? -20.880 7.960 27.278 1.00 93.25 110 ARG A O 1
ATOM 891 N N . ALA A 1 111 ? -19.266 8.699 25.895 1.00 93.94 111 ALA A N 1
ATOM 892 C CA . ALA A 1 111 ? -19.344 10.092 26.324 1.00 93.94 111 ALA A CA 1
ATOM 893 C C . ALA A 1 111 ? -20.692 10.736 25.949 1.00 93.94 111 ALA A C 1
ATOM 895 O O . ALA A 1 111 ? -21.240 11.520 26.728 1.00 93.94 111 ALA A O 1
ATOM 896 N N . GLU A 1 112 ? -21.246 10.388 24.786 1.00 94.06 112 GLU A N 1
ATOM 897 C CA . GLU A 1 112 ? -22.571 10.821 24.340 1.00 94.06 112 GLU A CA 1
ATOM 898 C C . GLU A 1 112 ? -23.672 10.304 25.267 1.00 94.06 112 GLU A C 1
ATOM 900 O O . GLU A 1 112 ? -24.473 11.093 25.770 1.00 94.06 112 GLU A O 1
ATOM 905 N N . VAL A 1 113 ? -23.670 8.999 25.552 1.00 96.12 113 VAL A N 1
ATOM 906 C CA . VAL A 1 113 ? -24.639 8.368 26.459 1.00 96.12 113 VAL A CA 1
ATOM 907 C C . VAL A 1 113 ? -24.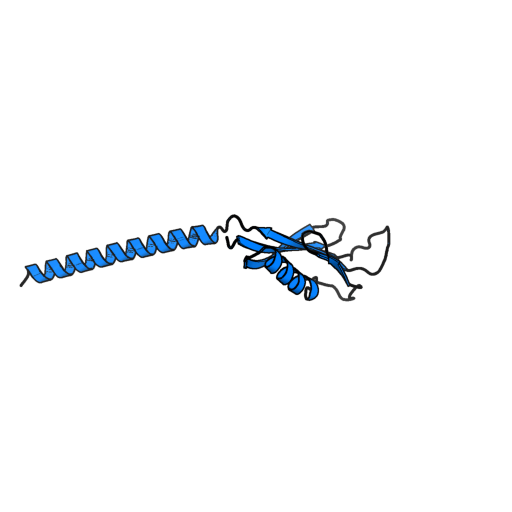576 9.017 27.841 1.00 96.12 113 VAL A C 1
ATOM 909 O O . VAL A 1 113 ? -25.605 9.413 28.391 1.00 96.12 113 VAL A O 1
ATOM 912 N N . GLU A 1 114 ? -23.374 9.217 28.387 1.00 95.50 114 GLU A N 1
ATOM 913 C CA . GLU A 1 114 ? -23.213 9.867 29.688 1.00 95.50 114 GLU A CA 1
ATOM 914 C C . GLU A 1 114 ? -23.734 11.315 29.678 1.00 95.50 114 GLU A C 1
ATOM 916 O O . GLU A 1 114 ? -24.365 11.771 30.641 1.00 95.50 114 GLU A O 1
ATOM 921 N N . ARG A 1 115 ? -23.502 12.056 28.588 1.00 93.25 115 ARG A N 1
ATOM 922 C CA . ARG A 1 115 ? -24.014 13.422 28.437 1.00 93.25 115 ARG A CA 1
ATOM 923 C C . ARG A 1 115 ? -25.540 13.439 28.428 1.00 93.25 115 ARG A C 1
ATOM 925 O O . ARG A 1 115 ? -26.132 14.211 29.186 1.00 93.25 115 ARG A O 1
ATOM 932 N N . GLN A 1 116 ? -26.160 12.552 27.655 1.00 91.75 116 GLN A N 1
ATOM 933 C CA . GLN A 1 116 ? -27.615 12.423 27.576 1.00 91.75 116 GLN A CA 1
ATOM 934 C C . GLN A 1 116 ? -28.224 12.039 28.928 1.00 91.75 116 GLN A C 1
ATOM 936 O O . GLN A 1 116 ? -29.208 12.641 29.361 1.00 91.75 116 GLN A O 1
ATOM 941 N N . GLU A 1 117 ? -27.602 11.120 29.669 1.00 94.62 117 GLU A N 1
ATOM 942 C CA . GLU A 1 117 ? -28.049 10.775 31.019 1.00 94.62 117 GLU A CA 1
ATOM 943 C C . GLU A 1 117 ? -27.960 11.954 31.993 1.00 94.62 117 GLU A C 1
ATOM 945 O O . GLU A 1 117 ? -28.855 12.163 32.821 1.00 94.62 117 GLU A O 1
ATOM 950 N N . ARG A 1 118 ? -26.870 12.728 31.938 1.00 93.50 118 ARG A N 1
ATOM 951 C CA . ARG A 1 118 ? -26.693 13.916 32.786 1.00 93.50 118 ARG A CA 1
ATOM 952 C C . ARG A 1 118 ? -27.747 14.973 32.468 1.00 93.50 118 ARG A C 1
ATOM 954 O O . ARG A 1 118 ? -28.281 15.588 33.394 1.00 93.50 118 ARG A O 1
ATOM 961 N N . GLU A 1 119 ? -28.065 15.175 31.195 1.00 93.25 119 GLU A N 1
ATOM 962 C CA . GLU A 1 119 ? -29.112 16.095 30.747 1.00 93.25 119 GLU A CA 1
ATOM 963 C C . GLU A 1 119 ? -30.507 15.626 31.172 1.00 93.25 119 GLU A C 1
ATOM 965 O O . GLU A 1 119 ? -31.250 16.412 31.764 1.00 93.25 119 GLU A O 1
ATOM 970 N N . ALA A 1 120 ? -30.824 14.339 31.008 1.00 91.19 120 ALA A N 1
ATOM 971 C CA . ALA A 1 120 ? -32.075 13.741 31.474 1.00 91.19 120 ALA A CA 1
ATOM 972 C C . ALA A 1 120 ? -32.234 13.839 33.003 1.00 91.19 120 ALA A C 1
ATOM 974 O O . ALA A 1 120 ? -33.292 14.199 33.521 1.00 91.19 120 ALA A O 1
ATOM 975 N N . LYS A 1 121 ? -31.157 13.600 33.764 1.00 93.31 121 LYS A N 1
ATOM 976 C CA . LYS A 1 121 ? -31.156 13.791 35.226 1.00 93.31 121 LYS A CA 1
ATOM 977 C C . LYS A 1 121 ? -31.383 15.260 35.602 1.00 93.31 121 LYS A C 1
ATOM 979 O O . LYS A 1 121 ? -32.082 15.544 36.577 1.00 93.31 121 LYS A O 1
ATOM 984 N N . ARG A 1 122 ? -30.809 16.210 34.854 1.00 91.12 122 ARG A N 1
ATOM 985 C CA . ARG A 1 122 ? -31.003 17.656 35.076 1.00 91.12 122 ARG A CA 1
ATOM 986 C C . ARG A 1 122 ? -32.430 18.099 34.752 1.00 91.12 122 ARG A C 1
ATOM 988 O O . ARG A 1 122 ? -32.997 18.860 35.538 1.00 91.12 122 ARG A O 1
ATOM 995 N N . SER A 1 123 ? -33.016 17.625 33.653 1.00 88.88 123 SER A N 1
ATOM 996 C CA . SER A 1 123 ? -34.397 17.949 33.275 1.00 88.88 123 SER A CA 1
ATOM 997 C C . SER A 1 123 ? -35.400 17.377 34.283 1.00 88.88 123 SER A C 1
ATOM 999 O O . SER A 1 123 ? -36.253 18.117 34.770 1.00 88.88 123 SER A O 1
ATOM 1001 N N . ALA A 1 124 ? -35.219 16.127 34.722 1.00 88.50 124 ALA A N 1
ATOM 1002 C CA . ALA A 1 124 ? -36.059 15.502 35.746 1.00 88.50 124 ALA A CA 1
ATOM 1003 C C . ALA A 1 124 ? -35.997 16.235 37.100 1.00 88.50 124 ALA A C 1
ATOM 1005 O O . ALA A 1 124 ? -37.017 16.418 37.767 1.00 88.50 124 ALA A O 1
ATOM 1006 N N . ARG A 1 125 ? -34.807 16.704 37.510 1.00 88.75 125 ARG A N 1
ATOM 1007 C CA . ARG A 1 125 ? -34.644 17.522 38.729 1.00 88.75 125 ARG A CA 1
ATOM 1008 C C . ARG A 1 125 ? -35.332 18.881 38.624 1.00 88.75 125 ARG A C 1
ATOM 1010 O O . ARG A 1 125 ? -35.858 19.353 39.627 1.00 88.75 125 ARG A O 1
ATOM 1017 N N . ARG A 1 126 ? -35.316 19.513 37.445 1.00 85.94 126 ARG A N 1
ATOM 1018 C CA . ARG A 1 126 ? -36.030 20.777 37.204 1.00 85.94 126 ARG A CA 1
ATOM 1019 C C . ARG A 1 126 ? -37.544 20.579 37.256 1.00 85.94 126 ARG A C 1
ATOM 1021 O O . ARG A 1 126 ? -38.207 21.354 37.929 1.00 85.94 126 ARG A O 1
ATOM 1028 N N . ALA A 1 127 ? -38.058 19.518 36.635 1.00 81.00 127 ALA A N 1
ATOM 1029 C CA . ALA A 1 127 ? -39.487 19.202 36.628 1.00 81.00 127 ALA A CA 1
ATOM 1030 C C . ALA A 1 127 ? -40.056 18.922 38.031 1.00 81.00 127 ALA A C 1
ATOM 1032 O O . ALA A 1 127 ? -41.191 19.275 38.302 1.00 81.00 127 ALA A O 1
ATOM 1033 N N . ARG A 1 128 ? -39.268 18.337 38.945 1.00 80.75 128 ARG A N 1
ATOM 1034 C CA . ARG A 1 128 ? -39.682 18.083 40.343 1.00 80.75 128 ARG A CA 1
ATOM 1035 C C . ARG A 1 128 ? -39.697 19.317 41.257 1.00 80.75 128 ARG A C 1
ATOM 1037 O O . ARG A 1 128 ? -40.084 19.191 42.413 1.00 80.75 128 ARG A O 1
ATOM 1044 N N . ARG A 1 129 ? -39.178 20.460 40.802 1.00 74.62 129 ARG A N 1
ATOM 1045 C CA . ARG A 1 129 ? -39.078 21.703 41.592 1.00 74.62 129 ARG A CA 1
ATOM 1046 C C . ARG A 1 129 ? -40.177 22.723 41.268 1.00 74.62 129 ARG A C 1
ATOM 1048 O O . ARG A 1 129 ? -40.190 23.771 41.907 1.00 74.62 129 ARG A O 1
ATOM 1055 N N . MET A 1 130 ? -41.029 22.427 40.287 1.00 57.88 130 MET A N 1
ATOM 1056 C CA . MET A 1 130 ? -42.256 23.159 39.953 1.00 57.88 130 MET A CA 1
ATOM 1057 C C . MET A 1 130 ? -43.461 22.382 40.466 1.00 57.88 130 MET A C 1
ATOM 1059 O O . MET A 1 130 ? -44.439 23.053 40.848 1.00 57.88 130 MET A O 1
#

Organism: NCBI:txid310779

Radius of gyration: 26.13 Å; chains: 1; bounding box: 73×36×61 Å

pLDDT: mean 83.28, std 15.47, range [41.62, 96.88]

Sequence (130 aa):
MAERWGLIVEESKGGRYGFVYAHVLEVFTGSRADALTRLEAHATTYRPRRGPYGPRTRLFRSTDGFLMVSGDAPSEYASDWHTLCRFTVAELLRDSEDTRKTAEAEWQERAEVERQEREAKRSARRARRM

Secondary structure (DSSP, 8-state):
--EEEEEEEEEEE-SSS-EEEEEEEEEEEE-HHHHHHHHHHHHHH------SS-PPEEEEEETTEEEEEE-S---SS--TT-EEEEEEEEE----HHHHHHHHHHHHHHHHHHHHHHHHHHHHHHHHTT-

Foldseek 3Di:
DWFKKFKKKWKWQFDPDIDTDIDGPDIDTHDLVVSQVVSVVCQVPDDPPDDDDWADWDWDADPFHIKIWGHHDPDPDDDRHIMIMTIGMDTDPDDVVVVVVVVVVVVVVVVVVVVVVVVVVVVVVVVVVD